Protein AF-A0A970IL82-F1 (afdb_monomer_lite)

Sequence (95 aa):
MDRLVMIRDRKKPFDGNRPPYYYQVPLEFIPGVGPKTIDKLIEAFGNEMNILHRASQEEISKVVSQDIAHMIVQARQGTLSIAHGGGGTYGKVEH

Foldseek 3Di:
DDPCVVPDPDPDDDPPPDDDDFDADFQCQQPPRDPVLLVQVCVQQVHRVCQLPPDDLVRSCVRDPNVSSVSSVCRSVVNQQWQPDDDPDHIHGDD

Structure (mmCIF, N/CA/C/O backbone):
data_AF-A0A970IL82-F1
#
_entry.id   AF-A0A970IL82-F1
#
loop_
_atom_site.group_PDB
_atom_site.id
_atom_site.type_symbol
_atom_site.label_atom_id
_atom_site.label_alt_id
_atom_site.label_comp_id
_atom_site.label_asym_id
_atom_site.label_entity_id
_atom_site.label_seq_id
_atom_site.pdbx_PDB_ins_code
_atom_site.Cartn_x
_atom_site.Cartn_y
_atom_site.Cartn_z
_atom_site.occupancy
_atom_site.B_iso_or_equiv
_atom_site.auth_seq_id
_atom_site.auth_comp_id
_atom_site.auth_asym_id
_atom_site.auth_atom_id
_atom_site.pdbx_PDB_model_num
ATOM 1 N N . MET A 1 1 ? 4.294 -17.480 -27.313 1.00 57.94 1 MET A N 1
ATOM 2 C CA . MET A 1 1 ? 5.271 -16.376 -27.451 1.00 57.94 1 MET A CA 1
ATOM 3 C C . MET A 1 1 ? 4.591 -15.097 -26.988 1.00 57.94 1 MET A C 1
ATOM 5 O O . MET A 1 1 ? 3.485 -14.840 -27.440 1.00 57.94 1 MET A O 1
ATOM 9 N N . ASP A 1 2 ? 5.205 -14.365 -26.060 1.00 80.94 2 ASP A N 1
ATOM 10 C CA . ASP A 1 2 ? 4.697 -13.100 -25.502 1.00 80.94 2 ASP A CA 1
ATOM 11 C C . ASP A 1 2 ? 4.644 -11.993 -26.581 1.00 80.94 2 ASP A C 1
ATOM 13 O O . ASP A 1 2 ? 5.556 -11.884 -27.408 1.00 80.94 2 ASP A O 1
ATOM 17 N N . ARG A 1 3 ? 3.589 -11.164 -26.576 1.00 85.38 3 ARG A N 1
ATOM 18 C CA . ARG A 1 3 ? 3.393 -10.048 -27.517 1.00 85.38 3 ARG A CA 1
ATOM 19 C C . ARG A 1 3 ? 4.536 -9.037 -27.444 1.00 85.38 3 ARG A C 1
ATOM 21 O O . ARG A 1 3 ? 4.944 -8.534 -28.487 1.00 85.38 3 ARG A O 1
ATOM 28 N N . LEU A 1 4 ? 5.087 -8.779 -26.254 1.00 85.31 4 LEU A N 1
ATOM 29 C CA . LEU A 1 4 ? 6.220 -7.859 -26.078 1.00 85.31 4 LEU A CA 1
ATOM 30 C C . LEU A 1 4 ? 7.457 -8.322 -26.858 1.00 85.31 4 LEU A C 1
ATOM 32 O O . LEU A 1 4 ? 8.177 -7.505 -27.428 1.00 85.31 4 LEU A O 1
ATOM 36 N N . VAL A 1 5 ? 7.683 -9.636 -26.936 1.00 85.44 5 VAL A N 1
ATOM 37 C CA . VAL A 1 5 ? 8.809 -10.217 -27.681 1.00 85.44 5 VAL A CA 1
ATOM 38 C C . VAL A 1 5 ? 8.588 -10.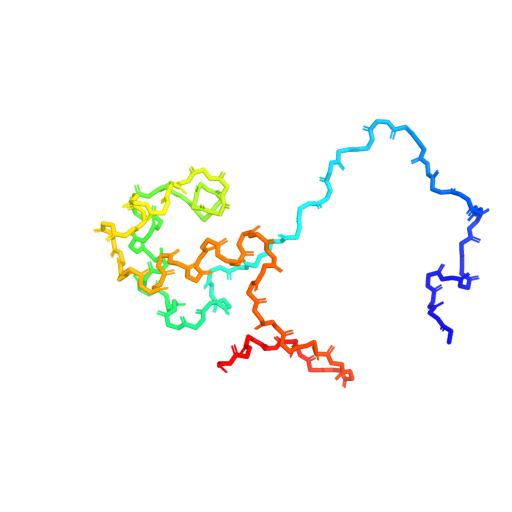116 -29.190 1.00 85.44 5 VAL A C 1
ATOM 40 O O . VAL A 1 5 ? 9.554 -9.907 -29.921 1.00 85.44 5 VAL A O 1
ATOM 43 N N . MET A 1 6 ? 7.339 -10.227 -29.654 1.00 90.00 6 MET A N 1
ATOM 44 C CA . MET A 1 6 ? 6.999 -10.139 -31.080 1.00 90.00 6 MET A CA 1
ATOM 45 C C . MET A 1 6 ? 7.209 -8.738 -31.662 1.00 90.00 6 MET A C 1
ATOM 47 O O . MET A 1 6 ? 7.598 -8.625 -32.819 1.00 90.00 6 MET A O 1
ATOM 51 N N . ILE A 1 7 ? 6.950 -7.684 -30.879 1.00 90.94 7 ILE A N 1
ATOM 52 C CA . ILE A 1 7 ? 6.965 -6.293 -31.371 1.00 90.94 7 ILE A CA 1
ATOM 53 C C . ILE A 1 7 ? 8.221 -5.499 -30.988 1.00 90.94 7 ILE A C 1
ATOM 55 O O . ILE A 1 7 ? 8.308 -4.320 -31.321 1.00 90.94 7 ILE A O 1
ATOM 59 N N . ARG A 1 8 ? 9.178 -6.092 -30.258 1.00 88.00 8 ARG A N 1
ATOM 60 C CA . ARG A 1 8 ? 10.374 -5.362 -29.806 1.00 88.00 8 ARG A CA 1
ATOM 61 C C . ARG A 1 8 ? 11.207 -4.865 -30.995 1.00 88.00 8 ARG A C 1
ATOM 63 O O . ARG A 1 8 ? 11.557 -5.631 -31.888 1.00 88.00 8 ARG A O 1
ATOM 70 N N . ASP A 1 9 ? 11.590 -3.597 -30.945 1.00 90.50 9 ASP A N 1
ATOM 71 C CA . ASP A 1 9 ? 12.436 -2.908 -31.929 1.00 90.50 9 ASP A CA 1
ATOM 72 C C . ASP A 1 9 ? 13.940 -3.038 -31.623 1.00 90.50 9 ASP A C 1
ATOM 74 O O . ASP A 1 9 ? 14.793 -2.825 -32.483 1.00 90.50 9 ASP A O 1
ATOM 78 N N . ARG A 1 10 ? 14.275 -3.421 -30.386 1.00 86.75 10 ARG A N 1
ATOM 79 C CA . ARG A 1 10 ? 15.645 -3.495 -29.869 1.00 86.75 10 ARG A CA 1
ATOM 80 C C . ARG A 1 10 ? 15.928 -4.817 -29.163 1.00 86.75 10 ARG A C 1
ATOM 82 O O . ARG A 1 10 ? 15.070 -5.400 -28.501 1.00 86.75 10 ARG A O 1
ATOM 89 N N . LYS A 1 11 ? 17.179 -5.277 -29.268 1.00 84.50 11 LYS A N 1
ATOM 90 C CA . LYS A 1 11 ? 17.654 -6.496 -28.586 1.00 84.50 11 LYS A CA 1
ATOM 91 C C . LYS A 1 11 ? 18.051 -6.259 -27.127 1.00 84.50 11 LYS A C 1
ATOM 93 O O . LYS A 1 11 ? 17.992 -7.198 -26.341 1.00 84.50 11 LYS A O 1
ATOM 98 N N . LYS A 1 12 ? 18.463 -5.036 -26.776 1.00 83.88 12 LYS A N 1
ATOM 99 C CA . LYS A 1 12 ? 18.873 -4.649 -25.419 1.00 83.88 12 LYS A CA 1
ATOM 100 C C . LYS A 1 12 ? 18.006 -3.490 -24.910 1.00 83.88 12 LYS A C 1
ATOM 102 O O . LYS A 1 12 ?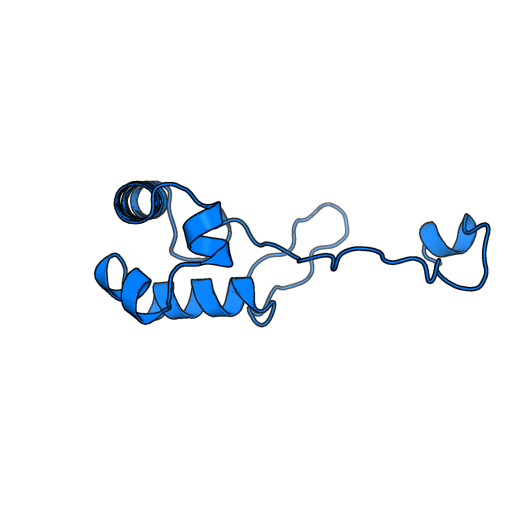 17.656 -2.622 -25.714 1.00 83.88 12 LYS A O 1
ATOM 107 N N . PRO A 1 13 ? 17.634 -3.480 -23.618 1.00 77.44 13 PRO A N 1
ATOM 108 C CA . PRO A 1 13 ? 16.915 -2.361 -23.019 1.00 77.44 13 PRO A CA 1
ATOM 109 C C . PRO A 1 13 ? 17.766 -1.085 -23.060 1.00 77.44 13 PRO A C 1
ATOM 111 O O . PRO A 1 13 ? 18.990 -1.150 -23.141 1.00 77.44 13 PRO A O 1
ATOM 114 N N . PHE A 1 14 ? 17.099 0.070 -23.034 1.00 78.81 14 PHE A N 1
ATOM 115 C CA . PHE A 1 14 ? 17.763 1.370 -22.948 1.00 78.81 14 PHE A CA 1
ATOM 116 C C . PHE A 1 14 ? 18.476 1.497 -21.598 1.00 78.81 14 PHE A C 1
ATOM 118 O O . PHE A 1 14 ? 17.865 1.242 -20.561 1.00 78.81 14 PHE A O 1
ATOM 125 N N . ASP A 1 15 ? 19.750 1.865 -21.642 1.00 70.12 15 ASP A N 1
ATOM 126 C CA . ASP A 1 15 ? 20.672 2.012 -20.513 1.00 70.12 15 ASP A CA 1
ATOM 127 C C . ASP A 1 15 ? 20.696 3.430 -19.928 1.00 70.12 15 ASP A C 1
ATOM 129 O O . ASP A 1 15 ? 21.371 3.679 -18.930 1.00 70.12 15 ASP A O 1
ATOM 133 N N . GLY A 1 16 ? 19.940 4.363 -20.513 1.00 76.88 16 GLY A N 1
ATOM 134 C CA . GLY A 1 16 ? 19.755 5.678 -19.919 1.00 76.88 16 GLY A CA 1
ATOM 135 C C . GLY A 1 16 ? 19.138 5.572 -18.527 1.00 76.88 16 GLY A C 1
ATOM 136 O O . GLY A 1 16 ? 18.472 4.589 -18.208 1.00 76.88 16 GLY A O 1
ATOM 137 N N . ASN A 1 17 ? 19.383 6.608 -17.724 1.00 83.25 17 ASN A N 1
ATOM 138 C CA . ASN A 1 17 ? 19.103 6.742 -16.292 1.00 83.25 17 ASN A CA 1
ATOM 139 C C . ASN A 1 17 ? 17.602 6.598 -15.937 1.00 83.25 17 ASN A C 1
ATOM 141 O O . ASN A 1 17 ? 16.952 7.544 -15.492 1.00 83.25 17 ASN A O 1
ATOM 145 N N . ARG A 1 18 ? 17.018 5.428 -16.209 1.00 85.31 18 ARG A N 1
ATOM 146 C CA . ARG A 1 18 ? 15.605 5.120 -16.032 1.00 85.31 18 ARG A CA 1
ATOM 147 C C . ARG A 1 18 ? 15.353 4.934 -14.540 1.00 85.31 18 ARG A C 1
ATOM 149 O O . ARG A 1 18 ? 15.978 4.061 -13.938 1.00 85.31 18 ARG A O 1
ATOM 156 N N . PRO A 1 19 ? 14.419 5.694 -13.950 1.00 88.00 19 PRO A N 1
ATOM 157 C CA . PRO A 1 19 ? 14.033 5.477 -12.568 1.00 88.00 19 PRO A CA 1
ATOM 158 C C . PRO A 1 19 ? 13.551 4.035 -12.341 1.00 88.00 19 PRO A C 1
ATOM 160 O O . PRO A 1 19 ? 12.955 3.437 -13.248 1.00 88.00 19 PRO A O 1
ATOM 163 N N . PRO A 1 20 ? 13.786 3.470 -11.146 1.00 87.19 20 PRO A N 1
ATOM 164 C CA . PRO A 1 20 ? 13.302 2.141 -10.800 1.00 87.19 20 PRO A CA 1
ATOM 165 C C . PRO A 1 20 ? 11.776 2.062 -10.917 1.00 87.19 20 PRO A C 1
ATOM 167 O O . PRO A 1 20 ? 11.053 2.984 -10.540 1.00 87.19 20 PRO A O 1
ATOM 170 N N . TYR A 1 21 ? 11.288 0.940 -11.444 1.00 85.25 21 TYR A N 1
ATOM 171 C CA . TYR A 1 21 ? 9.864 0.626 -11.453 1.00 85.25 21 TYR A CA 1
ATOM 172 C C . TYR A 1 21 ? 9.520 -0.123 -10.164 1.00 85.25 21 TYR A C 1
ATOM 174 O O . TYR A 1 21 ? 9.984 -1.246 -9.964 1.00 85.25 21 TYR A O 1
ATOM 182 N N . TYR A 1 22 ? 8.728 0.499 -9.292 1.00 82.38 22 TYR A N 1
ATOM 183 C CA . TYR A 1 22 ? 8.251 -0.119 -8.057 1.00 82.38 22 TYR A CA 1
ATOM 184 C C . TYR A 1 22 ? 6.876 -0.739 -8.294 1.00 82.38 22 TYR A C 1
ATOM 186 O O . TYR A 1 22 ? 5.920 -0.024 -8.590 1.00 82.38 22 TYR A O 1
ATOM 194 N N . TYR A 1 23 ? 6.775 -2.059 -8.153 1.00 81.12 23 TYR A N 1
ATOM 195 C CA . TYR A 1 23 ? 5.484 -2.741 -8.124 1.00 81.12 23 TYR A CA 1
ATOM 196 C C . TYR A 1 23 ? 4.774 -2.392 -6.815 1.00 81.12 23 TYR A C 1
ATOM 198 O O . TYR A 1 23 ? 5.356 -2.534 -5.742 1.00 81.12 23 TYR A O 1
ATOM 206 N N . GLN A 1 24 ? 3.537 -1.908 -6.907 1.00 84.62 24 GLN A N 1
ATOM 207 C CA . GLN A 1 24 ? 2.736 -1.506 -5.752 1.00 84.62 24 GLN A CA 1
ATOM 208 C C . GLN A 1 24 ? 1.454 -2.330 -5.705 1.00 84.62 24 GLN A C 1
ATOM 210 O O . GLN A 1 24 ? 0.805 -2.540 -6.732 1.00 84.62 24 GLN A O 1
ATOM 215 N N . VAL A 1 25 ? 1.099 -2.778 -4.505 1.00 84.88 25 VAL A N 1
ATOM 216 C CA . VAL A 1 25 ? -0.158 -3.469 -4.217 1.00 84.88 25 VAL A CA 1
ATOM 217 C C . VAL A 1 25 ? -1.044 -2.492 -3.439 1.00 84.88 25 VAL A C 1
ATOM 219 O O . VAL A 1 25 ? -0.618 -2.051 -2.368 1.00 84.88 25 VAL A O 1
ATOM 222 N N . PRO A 1 26 ? -2.236 -2.132 -3.953 1.00 90.00 26 PRO A N 1
ATOM 223 C CA . PRO A 1 26 ? -3.196 -1.315 -3.217 1.00 90.00 26 PRO A CA 1
ATOM 224 C C . PRO A 1 26 ? -3.556 -1.946 -1.872 1.00 90.00 26 PRO A C 1
ATOM 226 O O . PRO A 1 26 ? -3.660 -3.171 -1.765 1.00 90.00 26 PRO A O 1
ATOM 229 N N . LEU A 1 27 ? -3.801 -1.123 -0.853 1.00 92.31 27 LEU A N 1
ATOM 230 C CA . LEU A 1 27 ? -4.164 -1.602 0.482 1.00 92.31 27 LEU A CA 1
ATOM 231 C C . LEU A 1 27 ? -5.434 -2.460 0.465 1.00 92.31 27 LEU A C 1
ATOM 233 O O . LEU A 1 27 ? -5.512 -3.436 1.202 1.00 92.31 27 LEU A O 1
ATOM 237 N N . GLU A 1 28 ? -6.392 -2.148 -0.409 1.00 90.88 28 GLU A N 1
ATOM 238 C CA . GLU A 1 28 ? -7.636 -2.915 -0.584 1.00 90.88 28 GLU A CA 1
ATOM 239 C C . GLU A 1 28 ? -7.422 -4.368 -1.042 1.00 90.88 28 GLU A C 1
ATOM 241 O O . GLU A 1 28 ? -8.307 -5.205 -0.870 1.00 90.88 28 GLU A O 1
ATOM 246 N N . PHE A 1 29 ? -6.258 -4.692 -1.615 1.00 86.31 29 PHE A N 1
ATOM 247 C CA . PHE A 1 29 ? -5.936 -6.053 -2.054 1.00 86.31 29 PHE A CA 1
ATOM 248 C C . PHE A 1 29 ? -5.263 -6.880 -0.957 1.00 86.31 29 PHE A C 1
ATOM 250 O O . PHE A 1 29 ? -5.033 -8.075 -1.148 1.00 86.31 29 PHE A O 1
ATOM 257 N N . ILE A 1 30 ? -4.961 -6.273 0.193 1.00 88.31 30 ILE A N 1
ATOM 258 C CA . ILE A 1 30 ? -4.375 -6.968 1.333 1.00 88.31 30 ILE A CA 1
ATOM 259 C C . ILE A 1 30 ? -5.503 -7.631 2.139 1.00 88.31 30 ILE A C 1
ATOM 261 O O . ILE A 1 30 ? -6.411 -6.941 2.613 1.00 88.31 30 ILE A O 1
ATOM 265 N N . PRO A 1 31 ? -5.463 -8.962 2.344 1.00 86.88 31 PRO A N 1
ATOM 266 C CA . PRO A 1 31 ? -6.453 -9.657 3.156 1.00 86.88 31 PRO A CA 1
ATOM 267 C C . PRO A 1 31 ? -6.606 -9.023 4.544 1.00 86.88 31 PRO A C 1
ATOM 269 O O . PRO A 1 31 ? -5.631 -8.710 5.222 1.00 86.88 31 PRO A O 1
ATOM 272 N N . GLY A 1 32 ? -7.851 -8.805 4.969 1.00 88.06 32 GLY A N 1
ATOM 273 C CA . GLY A 1 32 ? -8.151 -8.166 6.255 1.00 88.06 32 GLY A CA 1
ATOM 274 C C . GLY A 1 32 ? -8.030 -6.635 6.271 1.00 88.06 32 GLY A C 1
ATOM 275 O O . GLY A 1 32 ? -8.388 -6.014 7.275 1.00 88.06 32 GLY A O 1
ATOM 276 N N . VAL A 1 33 ? -7.610 -6.000 5.172 1.00 92.81 33 VAL A N 1
ATOM 277 C CA . VAL A 1 33 ? -7.584 -4.538 5.028 1.00 92.81 33 VAL A CA 1
ATOM 278 C C . VAL A 1 33 ? -8.820 -4.073 4.259 1.00 92.81 33 VAL A C 1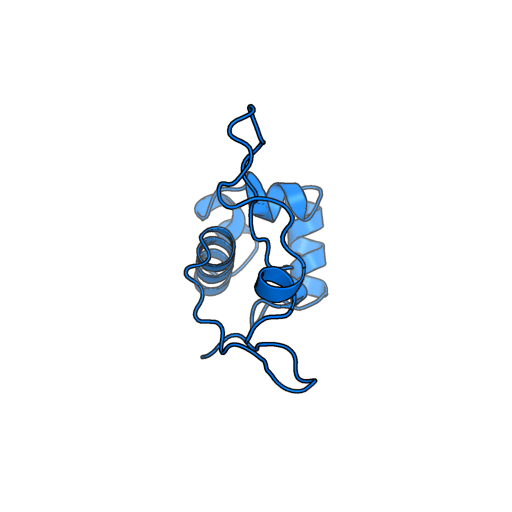
ATOM 280 O O . VAL A 1 33 ? -8.833 -3.949 3.041 1.00 92.81 33 VAL A O 1
ATOM 283 N N . GLY A 1 34 ? -9.902 -3.836 5.003 1.00 94.12 34 GLY A N 1
ATOM 284 C CA . GLY A 1 34 ? -11.145 -3.287 4.454 1.00 94.12 34 GLY A CA 1
ATOM 285 C C . GLY A 1 34 ? -11.195 -1.751 4.469 1.00 94.12 34 GLY A C 1
ATOM 286 O O . GLY A 1 34 ? -10.338 -1.115 5.086 1.00 94.12 34 GLY A O 1
ATOM 287 N N . PRO A 1 35 ? -12.255 -1.142 3.901 1.00 96.44 35 PRO A N 1
ATOM 288 C CA . PRO A 1 35 ? -12.390 0.314 3.773 1.00 96.44 35 PRO A CA 1
ATOM 289 C C . PRO A 1 35 ? -12.187 1.078 5.087 1.00 96.44 35 PRO A C 1
ATOM 291 O O . PRO A 1 35 ? -11.404 2.012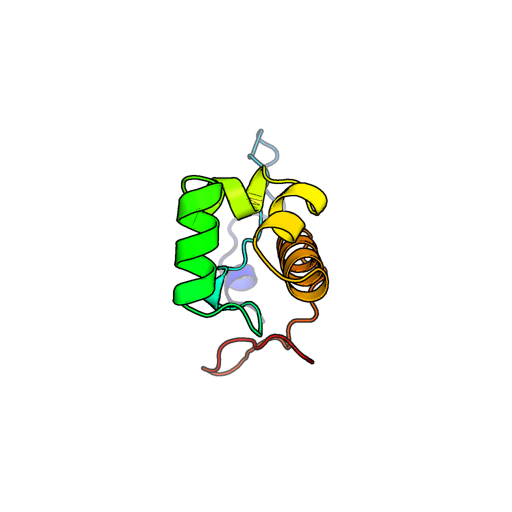 5.146 1.00 96.44 35 PRO A O 1
ATOM 294 N N . LYS A 1 36 ? -12.778 0.602 6.193 1.00 97.00 36 LYS A N 1
ATOM 295 C CA . LYS A 1 36 ? -12.610 1.233 7.516 1.00 97.00 36 LYS A CA 1
ATOM 296 C C . LYS A 1 36 ? -11.168 1.204 8.026 1.00 97.00 36 LYS A C 1
ATOM 298 O O . LYS A 1 36 ? -10.762 2.082 8.780 1.00 97.00 36 LYS A O 1
ATOM 303 N N . THR A 1 37 ? -10.419 0.158 7.691 1.00 96.75 37 THR A N 1
ATOM 304 C CA . THR A 1 37 ? -9.004 0.045 8.059 1.00 96.75 37 THR A CA 1
ATOM 305 C C . THR A 1 37 ? -8.173 1.003 7.213 1.00 96.75 37 THR A C 1
ATOM 307 O O . THR A 1 37 ? -7.290 1.667 7.748 1.00 96.75 37 THR A O 1
ATOM 310 N N . ILE A 1 38 ? -8.498 1.120 5.922 1.00 97.31 38 ILE A N 1
ATOM 311 C CA . ILE A 1 38 ? -7.878 2.083 5.008 1.00 97.31 38 ILE A CA 1
ATOM 312 C C . ILE A 1 38 ? -8.118 3.511 5.505 1.00 97.31 38 ILE A C 1
ATOM 314 O O . ILE A 1 38 ? -7.151 4.250 5.652 1.00 97.31 38 ILE A O 1
ATOM 318 N N . ASP A 1 39 ? -9.352 3.867 5.866 1.00 98.12 39 ASP A N 1
ATOM 319 C CA . ASP A 1 39 ? -9.686 5.196 6.392 1.00 98.12 39 ASP A CA 1
ATOM 320 C C . ASP A 1 39 ? -8.863 5.538 7.642 1.00 98.12 39 ASP A C 1
ATOM 322 O O . ASP A 1 39 ? -8.257 6.603 7.706 1.00 98.12 39 ASP A O 1
ATOM 326 N N . LYS A 1 40 ? -8.755 4.607 8.603 1.00 97.50 40 LYS A N 1
ATOM 327 C CA . LYS A 1 40 ? -7.930 4.790 9.813 1.00 97.50 40 LYS A CA 1
ATOM 328 C C . LYS A 1 40 ? -6.452 4.991 9.497 1.00 97.50 40 LYS A C 1
ATOM 330 O O . LYS A 1 40 ? -5.782 5.807 10.124 1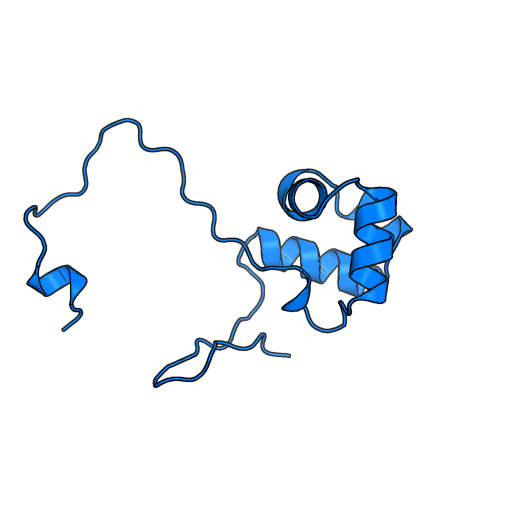.00 97.50 40 LYS A O 1
ATOM 335 N N . LEU A 1 41 ? -5.922 4.217 8.552 1.00 97.56 41 LEU A N 1
ATOM 336 C CA . LEU A 1 41 ? -4.535 4.354 8.124 1.00 97.56 41 LEU A CA 1
ATOM 337 C C . LEU A 1 41 ? -4.325 5.700 7.414 1.00 97.56 41 LEU A C 1
ATOM 339 O O . LEU A 1 41 ? -3.346 6.387 7.691 1.00 97.56 41 LEU A O 1
ATOM 343 N N . ILE A 1 42 ? -5.241 6.115 6.539 1.00 97.75 42 ILE A N 1
ATOM 344 C CA . ILE A 1 42 ? -5.180 7.419 5.867 1.00 97.75 42 ILE A CA 1
ATOM 345 C C . ILE A 1 42 ? -5.277 8.557 6.886 1.00 97.75 42 ILE A C 1
ATOM 347 O O . ILE A 1 42 ? -4.522 9.514 6.778 1.00 97.75 42 ILE A O 1
ATOM 351 N N . GLU A 1 43 ? -6.131 8.453 7.901 1.00 98.06 43 GLU A N 1
ATOM 352 C CA . GLU A 1 43 ? -6.225 9.449 8.972 1.00 98.06 43 GLU A CA 1
ATOM 353 C C . GLU A 1 43 ? -4.903 9.574 9.749 1.00 98.06 43 GLU A C 1
ATOM 355 O O . GLU A 1 43 ? -4.449 10.682 10.031 1.00 98.06 43 GLU A O 1
ATOM 360 N N . ALA A 1 44 ? -4.235 8.451 10.032 1.00 97.62 44 ALA A N 1
ATOM 361 C CA . ALA A 1 44 ? -2.969 8.436 10.765 1.00 97.62 44 ALA A CA 1
ATOM 362 C C . ALA A 1 44 ? -1.753 8.882 9.927 1.00 97.62 44 ALA A C 1
ATOM 364 O O . ALA A 1 44 ? -0.828 9.497 10.457 1.00 97.62 44 ALA A O 1
ATOM 365 N N . PHE A 1 45 ? -1.731 8.563 8.630 1.00 97.25 45 PHE A N 1
ATOM 366 C CA . PHE A 1 45 ? -0.553 8.726 7.762 1.00 97.25 45 PHE A CA 1
ATOM 367 C C . PHE A 1 45 ? -0.754 9.733 6.615 1.00 97.25 45 PHE A C 1
ATOM 369 O O . PHE A 1 45 ? 0.161 9.992 5.828 1.00 97.25 45 PHE A O 1
ATOM 376 N N . GLY A 1 46 ? -1.943 10.318 6.499 1.00 97.56 46 GLY A N 1
ATOM 377 C CA . GLY A 1 46 ? -2.345 11.328 5.520 1.00 97.56 46 GLY A CA 1
ATOM 378 C C . GLY A 1 46 ? -2.809 10.770 4.172 1.00 97.56 46 GLY A C 1
ATOM 379 O O . GLY A 1 46 ? -3.766 11.282 3.600 1.00 97.56 46 GLY A O 1
ATOM 380 N N . ASN A 1 47 ? -2.136 9.754 3.626 1.00 96.31 47 ASN A N 1
ATOM 381 C CA . ASN A 1 47 ? -2.544 9.098 2.379 1.00 96.31 47 ASN A CA 1
ATOM 382 C C . ASN A 1 47 ? -1.927 7.701 2.223 1.00 96.31 47 ASN A C 1
ATOM 384 O O . ASN A 1 47 ? -0.958 7.345 2.898 1.00 96.31 47 ASN A O 1
ATOM 388 N N . GLU A 1 48 ? -2.461 6.939 1.268 1.00 95.44 48 GLU A N 1
ATOM 389 C CA . GLU A 1 48 ? -2.000 5.590 0.934 1.00 95.44 48 GLU A CA 1
ATOM 390 C C . GLU A 1 48 ? -0.522 5.539 0.528 1.00 95.44 48 GLU A C 1
ATOM 392 O O . GLU A 1 48 ? 0.203 4.651 0.961 1.00 95.44 48 GLU A O 1
ATOM 397 N N . MET A 1 49 ? -0.030 6.527 -0.220 1.00 94.31 49 MET A N 1
ATOM 398 C CA . MET A 1 49 ? 1.362 6.561 -0.682 1.00 94.31 49 MET A CA 1
ATOM 399 C C . MET A 1 49 ? 2.357 6.692 0.485 1.00 94.31 49 MET A C 1
ATOM 401 O O . MET A 1 49 ? 3.416 6.064 0.483 1.00 94.31 49 MET A O 1
ATOM 405 N N . ASN A 1 50 ? 2.018 7.469 1.517 1.00 95.81 50 ASN A N 1
ATOM 406 C CA . ASN A 1 50 ? 2.820 7.566 2.737 1.00 95.81 50 ASN A CA 1
ATOM 407 C C . ASN A 1 50 ? 2.859 6.232 3.479 1.00 95.81 50 ASN A C 1
ATOM 409 O O . ASN A 1 50 ? 3.912 5.858 3.995 1.00 95.81 50 ASN A O 1
ATOM 413 N N . ILE A 1 51 ? 1.744 5.500 3.490 1.00 95.69 51 ILE A N 1
ATOM 414 C CA . ILE A 1 51 ? 1.709 4.148 4.033 1.00 95.69 51 ILE A CA 1
ATOM 415 C C . ILE A 1 51 ? 2.634 3.291 3.173 1.00 95.69 51 ILE A C 1
ATOM 417 O O . ILE A 1 51 ? 3.681 2.899 3.657 1.00 95.69 51 ILE A O 1
ATOM 421 N N . LEU A 1 52 ? 2.355 3.091 1.886 1.00 92.31 52 LEU A N 1
ATOM 422 C CA . LEU A 1 52 ? 3.104 2.184 1.007 1.00 92.31 52 LEU A CA 1
ATOM 423 C C . LEU A 1 52 ? 4.619 2.462 0.907 1.00 92.31 52 LEU A C 1
ATOM 425 O O . LEU A 1 52 ? 5.374 1.527 0.651 1.00 92.31 52 LEU A O 1
ATOM 429 N N . HIS A 1 53 ? 5.092 3.693 1.132 1.00 90.69 53 HIS A N 1
ATOM 430 C CA . HIS A 1 53 ? 6.503 4.037 0.896 1.00 90.69 53 HIS A CA 1
ATOM 431 C C . HIS A 1 53 ? 7.286 4.579 2.089 1.00 90.69 53 HIS A C 1
ATOM 433 O O . HIS A 1 53 ? 8.514 4.600 2.012 1.00 90.69 53 HIS A O 1
ATOM 439 N N . ARG A 1 54 ? 6.634 5.068 3.151 1.00 93.69 54 ARG A N 1
ATOM 440 C CA . ARG A 1 54 ? 7.327 5.838 4.203 1.00 93.69 54 ARG A CA 1
ATOM 441 C C . ARG A 1 54 ? 7.113 5.294 5.609 1.00 93.69 54 ARG A C 1
ATOM 443 O O . ARG A 1 54 ? 8.080 5.221 6.355 1.00 93.69 54 ARG A O 1
ATOM 450 N N . ALA A 1 55 ? 5.882 4.927 5.957 1.00 95.81 55 ALA A N 1
ATOM 451 C CA . ALA A 1 55 ? 5.537 4.501 7.312 1.00 95.81 55 ALA A CA 1
ATOM 452 C C . ALA A 1 55 ? 6.294 3.226 7.715 1.00 95.81 55 ALA A C 1
ATOM 454 O O . ALA A 1 55 ? 6.336 2.270 6.940 1.00 95.81 55 ALA A O 1
ATOM 455 N N . SER A 1 56 ? 6.852 3.169 8.921 1.00 96.25 56 SER A N 1
ATOM 456 C CA . SER A 1 56 ? 7.520 1.964 9.425 1.00 96.25 56 SER A CA 1
ATOM 457 C C . SER A 1 56 ? 6.509 0.885 9.836 1.00 96.25 56 SER A C 1
ATOM 459 O O . SER A 1 56 ? 5.330 1.168 10.064 1.00 96.25 56 SER A O 1
ATOM 461 N N . GLN A 1 57 ? 6.953 -0.371 9.952 1.00 96.06 57 GLN A N 1
ATOM 462 C CA . GLN A 1 57 ? 6.087 -1.452 10.439 1.00 96.06 57 GLN A CA 1
ATOM 463 C C . GLN A 1 57 ? 5.560 -1.152 11.847 1.00 96.06 57 GLN A C 1
ATOM 465 O O . GLN A 1 57 ? 4.380 -1.358 12.136 1.00 96.06 57 GLN A O 1
ATOM 470 N N . GLU A 1 58 ? 6.430 -0.627 12.708 1.00 97.12 58 GLU A N 1
ATOM 471 C CA . GLU A 1 58 ? 6.118 -0.268 14.087 1.00 97.12 58 GLU A CA 1
ATOM 472 C C . GLU A 1 58 ? 5.064 0.837 14.136 1.00 97.12 58 GLU A C 1
ATOM 474 O O . GLU A 1 58 ? 4.128 0.757 14.929 1.00 97.12 58 GLU A O 1
ATOM 479 N N . GLU A 1 59 ? 5.169 1.848 13.273 1.00 97.62 59 GLU A N 1
ATOM 480 C CA . GLU A 1 59 ? 4.174 2.916 13.182 1.00 97.62 59 GLU A CA 1
ATOM 481 C C . GLU A 1 59 ? 2.809 2.379 12.753 1.00 97.62 59 GLU A C 1
ATOM 483 O O . GLU A 1 59 ? 1.803 2.687 13.388 1.00 97.62 59 GLU A O 1
ATOM 488 N N . ILE A 1 60 ? 2.766 1.530 11.725 1.00 97.25 60 ILE A N 1
ATOM 489 C CA . ILE A 1 60 ? 1.516 0.937 11.225 1.00 97.25 60 ILE A CA 1
ATOM 490 C C . ILE A 1 60 ? 0.869 0.067 12.302 1.00 97.25 60 ILE A C 1
ATOM 492 O O . ILE A 1 60 ? -0.343 0.134 12.503 1.00 97.25 60 ILE A O 1
ATOM 496 N N . SER A 1 61 ? 1.673 -0.695 13.049 1.00 97.31 61 SER A N 1
ATOM 497 C CA . SER A 1 61 ? 1.190 -1.566 14.127 1.00 97.31 61 SER A CA 1
ATOM 498 C C . SER A 1 61 ? 0.546 -0.819 15.307 1.00 97.31 61 SER A C 1
ATOM 500 O O . SER A 1 61 ? -0.089 -1.441 16.154 1.00 97.31 61 SER A O 1
ATOM 502 N N . LYS A 1 62 ? 0.661 0.518 15.367 1.00 97.44 62 LYS A N 1
ATOM 503 C CA . LYS A 1 62 ? -0.085 1.356 16.324 1.00 97.44 62 LYS A CA 1
ATOM 504 C C . LYS A 1 62 ? -1.540 1.588 15.906 1.00 97.44 62 LYS A C 1
ATOM 506 O O . LYS A 1 62 ? -2.354 1.957 16.746 1.00 97.44 62 LYS A O 1
ATOM 511 N N . VAL A 1 63 ? -1.863 1.409 14.624 1.00 97.25 63 VAL A N 1
ATOM 512 C CA . VAL A 1 63 ? -3.190 1.686 14.043 1.00 97.25 63 VAL A CA 1
ATOM 513 C C . VAL A 1 63 ? -3.949 0.392 13.735 1.00 97.25 63 VAL A C 1
ATOM 515 O O . VAL A 1 63 ? -5.175 0.342 13.843 1.00 97.25 63 VAL A O 1
ATOM 518 N N . VAL A 1 64 ? -3.224 -0.662 13.356 1.00 96.62 64 VAL A N 1
ATOM 519 C CA . VAL A 1 64 ? -3.766 -1.974 12.967 1.00 96.62 64 VAL A CA 1
ATOM 520 C C . VAL A 1 64 ? -3.034 -3.104 13.692 1.00 96.62 64 VAL A C 1
ATOM 522 O O . VAL A 1 64 ? -2.023 -2.869 14.347 1.00 96.62 64 VAL A O 1
ATOM 525 N N . SER A 1 65 ? -3.529 -4.342 13.591 1.00 96.25 65 SER A N 1
ATOM 526 C CA . SER A 1 65 ? -2.860 -5.497 14.206 1.00 96.25 65 SER A CA 1
ATOM 527 C C . SER A 1 65 ? -1.456 -5.724 13.632 1.00 96.25 65 SER A C 1
ATOM 529 O O . SER A 1 65 ? -1.162 -5.346 12.495 1.00 96.25 65 SER A O 1
ATOM 531 N N . GLN A 1 66 ? -0.593 -6.390 14.407 1.00 95.88 66 GLN A N 1
ATOM 532 C CA . GLN A 1 66 ? 0.759 -6.749 13.962 1.00 95.88 66 GLN A CA 1
ATOM 533 C C . GLN A 1 66 ? 0.745 -7.589 12.679 1.00 95.88 66 GLN A C 1
ATOM 535 O O . GLN A 1 66 ? 1.560 -7.341 11.793 1.00 95.88 66 GLN A O 1
ATOM 540 N N . ASP A 1 67 ? -0.220 -8.501 12.539 1.00 92.75 67 ASP A N 1
ATOM 541 C CA . ASP A 1 67 ? -0.377 -9.332 11.341 1.00 92.75 67 ASP A CA 1
ATOM 542 C C . ASP A 1 67 ? -0.676 -8.488 10.096 1.00 92.75 67 ASP A C 1
ATOM 544 O O . ASP A 1 67 ? -0.049 -8.668 9.052 1.00 92.75 67 ASP A O 1
ATOM 548 N N . ILE A 1 68 ? -1.581 -7.506 10.207 1.00 94.06 68 ILE A N 1
ATOM 549 C CA . ILE A 1 68 ? -1.894 -6.592 9.100 1.00 94.06 68 ILE A CA 1
ATOM 550 C C . ILE A 1 68 ? -0.684 -5.713 8.776 1.00 94.06 68 ILE A C 1
ATOM 552 O O . ILE A 1 68 ? -0.348 -5.541 7.605 1.00 94.06 68 ILE A O 1
ATOM 556 N N . ALA A 1 69 ? 0.002 -5.181 9.791 1.00 96.00 69 ALA A N 1
ATOM 557 C CA . ALA A 1 69 ? 1.210 -4.387 9.584 1.00 96.00 69 ALA A CA 1
ATOM 558 C C . ALA A 1 69 ? 2.295 -5.195 8.849 1.00 96.00 69 ALA A C 1
ATOM 560 O O . ALA A 1 69 ? 2.911 -4.691 7.910 1.00 96.00 69 ALA A O 1
ATOM 561 N N . HIS A 1 70 ? 2.481 -6.462 9.225 1.00 94.00 70 HIS A N 1
ATOM 562 C CA . HIS A 1 70 ? 3.410 -7.374 8.565 1.00 94.00 70 HIS A CA 1
ATOM 563 C C . HIS A 1 70 ? 3.011 -7.650 7.106 1.00 94.00 70 HIS A C 1
ATOM 565 O O . HIS A 1 70 ? 3.856 -7.544 6.217 1.00 94.00 70 HIS A O 1
ATOM 571 N N . MET A 1 71 ? 1.730 -7.919 6.829 1.00 91.94 71 MET A N 1
ATOM 572 C CA . MET A 1 71 ? 1.240 -8.112 5.456 1.00 91.94 71 MET A CA 1
ATOM 573 C C . MET A 1 71 ? 1.426 -6.865 4.584 1.00 91.94 71 MET A C 1
ATOM 575 O O . MET A 1 71 ? 1.841 -6.984 3.434 1.00 91.94 71 MET A O 1
ATOM 579 N N . ILE A 1 72 ? 1.190 -5.666 5.127 1.00 92.88 72 ILE A N 1
ATOM 580 C CA . ILE A 1 72 ? 1.446 -4.403 4.416 1.00 92.88 72 ILE A CA 1
ATOM 581 C C . ILE A 1 72 ? 2.926 -4.286 4.042 1.00 92.88 72 ILE A C 1
ATOM 583 O O . ILE A 1 72 ? 3.245 -3.912 2.916 1.00 92.88 72 ILE A O 1
ATOM 587 N N . VAL A 1 73 ? 3.844 -4.633 4.944 1.00 92.62 73 VAL A N 1
ATOM 588 C CA . VAL A 1 73 ? 5.287 -4.590 4.663 1.00 92.62 73 VAL A CA 1
ATOM 589 C C . VAL A 1 73 ? 5.693 -5.633 3.617 1.00 92.62 73 VAL A C 1
ATOM 591 O O . VAL A 1 73 ? 6.436 -5.303 2.694 1.00 92.62 73 VAL A O 1
ATOM 594 N N . GLN A 1 74 ? 5.163 -6.854 3.701 1.00 89.44 74 GLN A N 1
ATOM 595 C CA . GLN A 1 74 ? 5.376 -7.906 2.698 1.00 89.44 74 GLN A CA 1
ATOM 596 C C . GLN A 1 74 ? 4.875 -7.474 1.310 1.00 89.44 74 GLN A C 1
ATOM 598 O O . GLN A 1 74 ? 5.554 -7.676 0.301 1.00 89.44 74 GLN A O 1
ATOM 603 N N . ALA A 1 75 ? 3.718 -6.809 1.254 1.00 87.31 75 ALA A N 1
ATOM 604 C CA . ALA A 1 75 ? 3.152 -6.275 0.018 1.00 87.31 75 ALA A CA 1
ATOM 605 C C . ALA A 1 75 ? 4.073 -5.226 -0.632 1.00 87.31 75 ALA A C 1
ATOM 607 O O . ALA A 1 75 ? 4.268 -5.250 -1.846 1.00 87.31 75 ALA A O 1
ATOM 608 N N . ARG A 1 76 ? 4.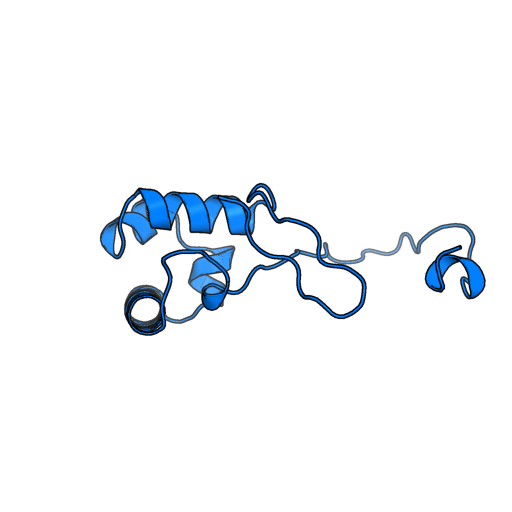711 -4.354 0.165 1.00 87.69 76 ARG A N 1
ATOM 609 C CA . ARG A 1 76 ? 5.685 -3.355 -0.329 1.00 87.69 76 ARG A CA 1
ATOM 610 C C . ARG A 1 76 ? 6.952 -3.974 -0.893 1.00 87.69 76 ARG A C 1
ATOM 612 O O . ARG A 1 76 ? 7.556 -3.421 -1.806 1.00 87.69 76 ARG A O 1
ATOM 619 N N . GLN A 1 77 ? 7.385 -5.082 -0.305 1.00 86.69 77 GLN A N 1
ATOM 620 C CA . GLN A 1 77 ? 8.608 -5.775 -0.698 1.00 86.69 77 GLN A CA 1
ATOM 621 C C . GLN A 1 77 ? 8.378 -6.727 -1.879 1.00 86.69 77 GLN A C 1
ATOM 623 O O . GLN A 1 77 ? 9.337 -7.292 -2.398 1.00 86.69 77 GLN A O 1
ATOM 628 N N . GLY A 1 78 ? 7.122 -6.908 -2.309 1.00 81.00 78 GLY A N 1
ATOM 629 C CA . GLY A 1 78 ? 6.757 -7.889 -3.329 1.00 81.00 78 GLY A CA 1
ATOM 630 C C . GLY A 1 78 ? 6.952 -9.336 -2.867 1.00 81.00 78 GLY A C 1
ATOM 631 O O . GLY A 1 78 ? 7.036 -10.231 -3.702 1.00 81.00 78 GLY A O 1
ATOM 632 N N . THR A 1 79 ? 7.059 -9.565 -1.555 1.00 80.69 79 THR A N 1
ATOM 633 C CA . THR A 1 79 ? 7.238 -10.893 -0.946 1.00 80.69 79 THR A CA 1
ATOM 634 C C . THR A 1 79 ? 5.923 -11.519 -0.507 1.00 80.69 79 THR A C 1
ATOM 636 O O . THR A 1 79 ? 5.894 -12.702 -0.177 1.00 80.69 79 THR A O 1
ATOM 639 N N . LEU A 1 80 ? 4.829 -10.751 -0.542 1.00 77.38 80 LEU A N 1
ATOM 640 C CA . LEU A 1 80 ? 3.490 -11.277 -0.330 1.00 77.38 80 LEU A CA 1
ATOM 641 C C . LEU A 1 80 ? 3.203 -12.362 -1.377 1.00 77.38 80 LEU A C 1
ATOM 643 O O . LEU A 1 80 ? 3.323 -12.118 -2.579 1.00 77.38 80 LEU A O 1
ATOM 647 N N . SER A 1 81 ? 2.839 -13.561 -0.928 1.00 66.94 81 SER A N 1
ATOM 648 C CA . SER A 1 81 ? 2.499 -14.669 -1.819 1.00 66.94 81 SER A CA 1
ATOM 649 C C . SER A 1 81 ? 1.221 -14.334 -2.592 1.00 66.94 81 SER A C 1
ATOM 651 O O . SER A 1 81 ? 0.128 -14.313 -2.037 1.00 66.94 81 SER A O 1
ATOM 653 N N . ILE A 1 82 ? 1.359 -14.015 -3.879 1.00 62.72 82 ILE A N 1
ATOM 654 C CA . ILE A 1 82 ? 0.240 -13.730 -4.783 1.00 62.72 82 ILE A CA 1
ATOM 655 C C . ILE A 1 82 ? 0.133 -14.886 -5.786 1.00 62.72 82 ILE A C 1
ATOM 657 O O . ILE A 1 82 ? 1.038 -15.094 -6.602 1.00 62.72 82 ILE A O 1
ATOM 661 N N . ALA A 1 83 ? -0.992 -15.605 -5.777 1.00 56.66 83 ALA A N 1
ATOM 662 C CA . ALA A 1 83 ? -1.384 -16.475 -6.880 1.00 56.66 83 ALA A CA 1
ATOM 663 C C . ALA A 1 83 ? -1.524 -15.613 -8.129 1.00 56.66 83 ALA A C 1
ATOM 665 O O . ALA A 1 83 ? -2.380 -14.726 -8.210 1.00 56.66 83 ALA A O 1
ATOM 666 N N . HIS A 1 84 ? -0.677 -15.871 -9.119 1.00 50.31 84 HIS A N 1
ATOM 667 C CA . HIS A 1 84 ? -0.716 -15.152 -10.381 1.00 50.31 84 HIS A CA 1
ATOM 668 C C . HIS A 1 84 ? -2.039 -15.453 -11.098 1.00 50.31 84 HIS A C 1
ATOM 670 O O . HIS A 1 84 ? -2.386 -16.608 -11.335 1.00 50.31 84 HIS A O 1
ATOM 676 N N . GLY A 1 85 ? -2.786 -14.406 -11.444 1.00 54.03 85 GLY A N 1
ATOM 677 C CA . GLY A 1 85 ? -4.016 -14.525 -12.224 1.00 54.03 85 GLY A CA 1
ATOM 678 C C . GLY A 1 85 ? -3.721 -14.660 -13.717 1.00 54.03 85 GLY A C 1
ATOM 679 O O . GLY A 1 85 ? -2.785 -14.047 -14.230 1.00 54.03 85 GLY A O 1
ATOM 680 N N . GLY A 1 86 ? -4.527 -15.451 -14.427 1.00 48.16 86 GLY A N 1
ATOM 681 C CA . GLY A 1 86 ? -4.428 -15.649 -15.874 1.00 48.16 86 GLY A CA 1
ATOM 682 C C . GLY A 1 86 ? -5.798 -15.909 -16.506 1.00 48.16 86 GLY A C 1
ATOM 683 O O . GLY A 1 86 ? -6.711 -16.401 -15.848 1.00 48.16 86 GLY A O 1
ATOM 684 N N . GLY A 1 87 ? -5.960 -15.549 -17.785 1.00 56.19 87 GLY A N 1
ATOM 685 C CA . GLY A 1 87 ? -7.167 -15.873 -18.564 1.00 56.19 87 GLY A CA 1
ATOM 686 C C . GLY A 1 87 ? -8.420 -15.042 -18.249 1.00 56.19 87 GLY A C 1
ATOM 687 O O . GLY A 1 87 ? -9.524 -15.535 -18.438 1.00 56.19 87 GLY A O 1
ATOM 688 N N . GLY A 1 88 ? -8.266 -13.802 -17.770 1.00 57.78 88 GLY A N 1
ATOM 689 C CA . GLY A 1 88 ? -9.392 -12.916 -17.419 1.00 57.78 88 GLY A CA 1
ATOM 690 C C . GLY A 1 88 ? -9.696 -12.834 -15.919 1.00 57.78 88 GLY A C 1
ATOM 691 O O . GLY A 1 88 ? -10.629 -12.141 -15.525 1.00 57.78 88 GLY A O 1
ATOM 692 N N . THR A 1 89 ? -8.887 -13.489 -15.085 1.00 53.81 89 THR A N 1
ATOM 693 C CA . THR A 1 89 ? -9.011 -13.464 -13.621 1.00 53.81 89 THR A CA 1
ATOM 694 C C . THR A 1 89 ? -7.824 -12.722 -13.013 1.00 53.81 89 THR A C 1
ATOM 696 O O . THR A 1 89 ? -6.680 -13.015 -13.364 1.00 53.81 89 THR A O 1
ATOM 699 N N . TYR A 1 90 ? -8.079 -11.773 -12.109 1.00 59.69 90 TYR A N 1
ATOM 700 C CA . TYR A 1 90 ? -7.023 -11.093 -11.350 1.00 59.69 90 TYR A CA 1
ATOM 701 C C . TYR A 1 90 ? -6.290 -12.078 -10.431 1.00 59.69 90 TYR A C 1
ATOM 703 O O . TYR A 1 90 ? -6.892 -13.033 -9.932 1.00 59.69 90 TYR A O 1
ATOM 711 N N . GLY A 1 91 ? -4.992 -11.843 -10.215 1.00 61.41 91 GLY A N 1
ATOM 712 C CA . GLY A 1 91 ? -4.229 -12.581 -9.211 1.00 61.41 91 GLY A CA 1
ATOM 713 C C . GLY A 1 91 ? -4.788 -12.324 -7.817 1.00 61.41 91 GLY A C 1
ATOM 714 O O . GLY A 1 91 ? -5.269 -11.227 -7.538 1.00 61.41 91 GLY A O 1
ATOM 715 N N . LYS A 1 92 ? -4.770 -13.342 -6.961 1.00 61.06 92 LYS A N 1
ATOM 716 C CA . LYS A 1 92 ? -5.269 -13.260 -5.582 1.00 61.06 92 LYS A CA 1
ATOM 717 C C . LYS A 1 92 ? -4.116 -13.505 -4.625 1.00 61.06 92 LYS A C 1
ATOM 719 O O . LYS A 1 92 ? -3.257 -14.325 -4.914 1.00 61.06 92 LYS A O 1
ATOM 724 N N . VAL A 1 93 ? -4.094 -12.809 -3.495 1.00 61.25 93 VAL A N 1
ATOM 725 C CA . VAL A 1 93 ? -3.155 -13.120 -2.410 1.00 61.25 93 VAL A CA 1
ATOM 726 C C . VAL A 1 93 ? -3.478 -14.529 -1.897 1.00 61.25 93 VAL A C 1
ATOM 728 O O . VAL A 1 93 ? -4.636 -14.803 -1.576 1.00 61.25 93 VAL A O 1
ATOM 731 N N . GLU A 1 94 ? -2.494 -15.429 -1.906 1.00 54.06 94 GLU A N 1
ATOM 732 C CA . GLU A 1 94 ? -2.632 -16.771 -1.328 1.00 54.06 94 GLU A CA 1
ATOM 733 C C . GLU A 1 94 ? -2.496 -16.692 0.194 1.00 54.06 94 GLU A C 1
ATOM 735 O O . GLU A 1 94 ? -1.739 -15.873 0.718 1.00 54.06 94 GLU A O 1
ATOM 740 N N . HIS A 1 95 ? -3.294 -17.512 0.877 1.00 49.72 95 HIS A N 1
ATOM 741 C CA . HIS A 1 95 ? -3.376 -17.606 2.332 1.00 49.72 95 HIS A CA 1
ATOM 742 C C . HIS A 1 95 ? -2.390 -18.633 2.886 1.00 49.72 95 HIS A C 1
ATOM 744 O O . HIS A 1 95 ? -2.222 -19.685 2.227 1.00 49.72 95 HIS A O 1
#

pLDDT: mean 84.91, std 14.01, range [48.16, 98.12]

Secondary structure (DSSP, 8-state):
--HHHHH-S-SS---S-PPP------GGGSTT--HHHHHHHHHHHSSHHHHHHT--HHHHTTTS-HHHHHHHHHHHHT-S-EE---SS---EE--

Radius of gyration: 17.06 Å; chains: 1; bounding box: 33×29×48 Å